Protein AF-A0AAU9IL58-F1 (afdb_monomer)

Structure (mmCIF, N/CA/C/O backbone):
data_AF-A0AAU9IL58-F1
#
_entry.id   AF-A0AAU9IL58-F1
#
loop_
_atom_site.group_PDB
_atom_site.id
_atom_site.type_symbol
_atom_site.label_atom_id
_atom_site.label_alt_id
_atom_site.label_comp_id
_atom_site.label_asym_id
_atom_site.label_entity_id
_atom_site.label_seq_id
_atom_site.pdbx_PDB_ins_code
_atom_site.Cartn_x
_atom_site.Cartn_y
_atom_site.Cartn_z
_atom_site.occupancy
_atom_site.B_iso_or_equiv
_atom_site.auth_seq_id
_atom_site.auth_comp_id
_atom_site.auth_asym_id
_atom_site.auth_atom_id
_atom_site.pdbx_PDB_model_num
ATOM 1 N N . MET A 1 1 ? -6.812 3.781 -1.873 1.00 76.12 1 MET A N 1
ATOM 2 C CA . MET A 1 1 ? -6.634 3.762 -0.389 1.00 76.12 1 MET A CA 1
ATOM 3 C C . MET A 1 1 ? -7.786 4.411 0.383 1.00 76.12 1 MET A C 1
ATOM 5 O O . MET A 1 1 ? -8.420 3.699 1.142 1.00 76.12 1 MET A O 1
ATOM 9 N N . LYS A 1 2 ? -8.082 5.717 0.244 1.00 80.31 2 LYS A N 1
ATOM 10 C CA . LYS A 1 2 ? -9.217 6.338 0.968 1.00 80.31 2 LYS A CA 1
ATOM 11 C C . LYS A 1 2 ? -10.552 5.666 0.617 1.00 80.31 2 LYS A C 1
ATOM 13 O O . LYS A 1 2 ? -11.167 5.066 1.485 1.00 80.31 2 LYS A O 1
ATOM 18 N N . GLU A 1 3 ? -10.905 5.683 -0.662 1.00 85.25 3 GLU A N 1
ATOM 19 C CA . GLU A 1 3 ? -12.153 5.090 -1.168 1.00 85.25 3 GLU A CA 1
ATOM 20 C C . GLU A 1 3 ? -12.133 3.554 -1.136 1.00 85.25 3 GLU A C 1
ATOM 22 O O . GLU A 1 3 ? -13.161 2.918 -0.958 1.00 85.25 3 GLU A 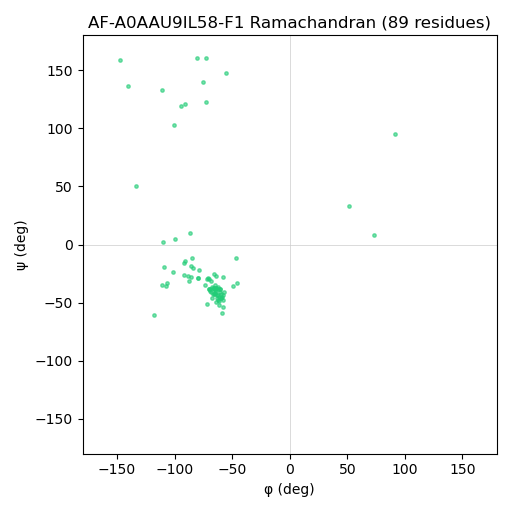O 1
ATOM 27 N N . GLU A 1 4 ? -10.949 2.947 -1.262 1.00 83.00 4 GLU A N 1
ATOM 28 C CA . GLU A 1 4 ? -10.805 1.485 -1.350 1.00 83.00 4 GLU A CA 1
ATOM 29 C C . GLU A 1 4 ? -10.701 0.770 0.004 1.00 83.00 4 GLU A C 1
ATOM 31 O O . GLU A 1 4 ? -11.112 -0.380 0.102 1.00 83.00 4 GLU A O 1
ATOM 36 N N . PHE A 1 5 ? -10.129 1.412 1.027 1.00 88.00 5 PHE A N 1
ATOM 37 C CA . PHE A 1 5 ? -9.956 0.823 2.358 1.00 88.00 5 PHE A CA 1
ATOM 38 C C . PHE A 1 5 ? -10.722 1.616 3.410 1.00 88.00 5 PHE A C 1
ATOM 40 O O . PHE A 1 5 ? -11.627 1.078 4.031 1.00 88.00 5 PHE A O 1
ATOM 47 N N . PHE A 1 6 ? -10.415 2.902 3.601 1.00 86.69 6 PHE A N 1
ATOM 48 C CA . PHE A 1 6 ? -10.974 3.660 4.728 1.00 86.69 6 PHE A CA 1
ATOM 49 C C . PHE A 1 6 ? -12.487 3.892 4.627 1.00 86.69 6 PHE A C 1
ATOM 51 O O . PHE A 1 6 ? -13.173 3.870 5.647 1.00 86.69 6 PHE A O 1
ATOM 58 N N . ASP A 1 7 ? -13.028 4.118 3.433 1.00 90.06 7 ASP A N 1
ATOM 59 C CA . ASP A 1 7 ? -14.472 4.300 3.248 1.00 90.06 7 ASP A CA 1
ATOM 60 C C . ASP A 1 7 ? -15.228 2.968 3.393 1.00 90.06 7 ASP A C 1
ATOM 62 O O . ASP A 1 7 ? -16.302 2.934 3.991 1.00 90.06 7 ASP A O 1
ATOM 66 N N . VAL A 1 8 ? -14.621 1.858 2.957 1.00 89.75 8 VAL A N 1
ATOM 67 C CA . VAL A 1 8 ? -15.174 0.500 3.095 1.00 89.75 8 VAL A CA 1
ATOM 68 C C . VAL A 1 8 ? -15.117 0.019 4.548 1.00 89.75 8 VAL A C 1
ATOM 70 O O . VAL A 1 8 ? -16.139 -0.374 5.107 1.00 89.75 8 VAL A O 1
ATOM 73 N N . ALA A 1 9 ? -13.951 0.105 5.190 1.00 89.69 9 ALA A N 1
ATOM 74 C CA . ALA A 1 9 ? -13.723 -0.342 6.561 1.00 89.69 9 ALA A CA 1
ATOM 75 C C . ALA A 1 9 ? -14.658 0.370 7.548 1.00 89.69 9 ALA A C 1
ATOM 77 O O . ALA A 1 9 ? -15.287 -0.278 8.384 1.00 89.69 9 ALA A O 1
ATOM 78 N N . ARG A 1 10 ? -14.834 1.692 7.393 1.00 83.38 10 ARG A N 1
ATOM 79 C CA . ARG A 1 10 ? -15.765 2.483 8.216 1.00 83.38 10 ARG A CA 1
ATOM 80 C C . ARG A 1 10 ? -17.232 2.086 8.034 1.00 83.38 10 ARG A C 1
ATOM 82 O O . ARG A 1 10 ? -18.014 2.292 8.955 1.00 83.38 10 ARG A O 1
ATOM 89 N N . GLY A 1 11 ? -17.608 1.546 6.873 1.00 87.62 11 GLY A N 1
ATOM 90 C CA . GLY A 1 11 ? -18.965 1.064 6.601 1.00 87.62 11 GLY A CA 1
ATOM 91 C C . GLY A 1 11 ? -19.225 -0.379 7.045 1.00 87.62 11 GLY A C 1
ATOM 92 O O . GLY A 1 11 ? -20.383 -0.765 7.179 1.00 87.62 11 GLY A O 1
ATOM 93 N N . GLN A 1 12 ? -18.177 -1.176 7.270 1.00 89.44 12 GLN A N 1
ATOM 94 C CA . GLN A 1 12 ? -18.293 -2.612 7.551 1.00 89.44 12 GLN A CA 1
ATOM 95 C C . GLN A 1 12 ? -18.023 -2.985 9.012 1.00 89.44 12 GLN A C 1
ATOM 97 O O . GLN A 1 12 ? -18.616 -3.941 9.512 1.00 89.44 12 GLN A O 1
ATOM 102 N N . LYS A 1 13 ? -17.131 -2.267 9.705 1.00 90.00 13 LYS A N 1
ATOM 103 C CA . LYS A 1 13 ? -16.636 -2.657 11.031 1.00 90.00 13 LYS A CA 1
ATOM 104 C C . LYS A 1 13 ? -16.485 -1.442 11.943 1.00 90.00 13 LYS A C 1
ATOM 106 O O . LYS A 1 13 ? -15.961 -0.405 11.545 1.00 90.00 13 LYS A O 1
ATOM 111 N N . ILE A 1 14 ? -16.926 -1.584 13.193 1.00 90.38 14 ILE A N 1
ATOM 112 C CA . ILE A 1 14 ? -16.661 -0.605 14.253 1.00 90.38 14 ILE A CA 1
ATOM 113 C C . ILE A 1 14 ? -15.368 -1.019 14.955 1.00 90.38 14 ILE A C 1
ATOM 115 O O . ILE A 1 14 ? -15.263 -2.122 15.493 1.00 90.38 14 ILE A O 1
ATOM 119 N N . TYR A 1 15 ? -14.380 -0.131 14.939 1.00 92.75 15 TYR A N 1
ATOM 120 C CA . TYR A 1 15 ? -13.080 -0.351 15.563 1.00 92.75 15 TYR A CA 1
ATOM 121 C C . TYR A 1 15 ? -13.070 0.236 16.975 1.00 92.75 15 TYR A C 1
ATOM 123 O O . TYR A 1 15 ? -13.244 1.439 17.152 1.00 92.75 15 TYR A O 1
ATOM 131 N N . ASN A 1 16 ? -12.844 -0.615 17.978 1.00 92.44 16 ASN A N 1
ATOM 132 C CA . ASN A 1 16 ? -12.805 -0.208 19.391 1.00 92.44 16 ASN A CA 1
ATOM 133 C C . ASN A 1 16 ? -11.426 0.309 19.834 1.00 92.44 16 ASN A C 1
ATOM 135 O O . ASN A 1 16 ? -11.292 0.871 20.917 1.00 92.44 16 ASN A O 1
ATOM 139 N N . SER A 1 17 ? -10.399 0.107 19.009 1.00 94.25 17 SER A N 1
ATOM 140 C CA . SER A 1 17 ? -9.060 0.651 19.204 1.00 94.25 17 SER A CA 1
ATOM 141 C C . SER A 1 17 ? -8.409 0.946 17.857 1.00 94.25 17 SER A C 1
ATOM 143 O O . SER A 1 17 ? -8.789 0.384 16.824 1.00 94.25 17 SER A O 1
ATOM 145 N N . ILE A 1 18 ? -7.405 1.821 17.881 1.00 92.12 18 ILE A N 1
ATOM 146 C CA . ILE A 1 18 ? -6.590 2.130 16.702 1.00 92.12 18 ILE A CA 1
ATOM 147 C C . ILE A 1 18 ? -5.796 0.893 16.263 1.00 92.12 18 ILE A C 1
ATOM 149 O O . ILE A 1 18 ? -5.668 0.664 15.066 1.00 92.12 18 ILE A O 1
ATOM 153 N N . ASP A 1 19 ? -5.346 0.054 17.199 1.00 93.62 19 ASP A N 1
ATOM 154 C CA . ASP A 1 19 ? -4.565 -1.151 16.885 1.00 93.62 19 ASP A CA 1
ATOM 155 C C . ASP A 1 19 ? -5.341 -2.135 16.001 1.00 93.62 19 ASP A C 1
ATOM 157 O O . ASP A 1 19 ? -4.787 -2.720 15.075 1.00 93.62 19 ASP A O 1
ATOM 161 N N . LEU A 1 20 ? -6.651 -2.283 16.235 1.00 91.12 20 LEU A N 1
ATOM 162 C CA . LEU A 1 20 ? -7.500 -3.134 15.398 1.00 91.12 20 LEU A CA 1
ATOM 163 C C . LEU A 1 20 ? -7.632 -2.590 13.971 1.00 91.12 20 LEU A C 1
ATOM 165 O O . LEU A 1 20 ? -7.666 -3.369 13.024 1.00 91.12 20 LEU A O 1
ATOM 169 N N . LEU A 1 21 ? -7.704 -1.265 13.814 1.00 91.75 21 LEU A N 1
ATOM 170 C CA . LEU A 1 21 ? -7.721 -0.633 12.495 1.00 91.75 21 LEU A CA 1
ATOM 171 C C . LEU A 1 21 ? -6.363 -0.778 11.797 1.00 91.75 21 LEU A C 1
ATOM 173 O O . LEU A 1 21 ? -6.323 -1.003 10.591 1.00 91.75 21 LEU A O 1
ATOM 177 N N . GLN A 1 22 ? -5.266 -0.663 12.549 1.00 90.88 22 GLN A N 1
ATOM 178 C CA . GLN A 1 22 ? -3.915 -0.815 12.020 1.00 90.88 22 GLN A CA 1
ATOM 179 C C . GLN A 1 22 ? -3.666 -2.241 11.522 1.00 90.88 22 GLN A C 1
ATOM 181 O O . GLN A 1 22 ? -3.142 -2.400 10.427 1.00 90.88 22 GLN A O 1
ATOM 186 N N . ASN A 1 23 ? -4.106 -3.264 12.259 1.00 92.38 23 ASN A N 1
ATOM 187 C CA . ASN A 1 23 ? -3.968 -4.658 11.830 1.00 92.38 23 ASN A CA 1
ATOM 188 C C . ASN A 1 23 ? -4.715 -4.938 10.517 1.00 92.38 23 ASN A C 1
ATOM 190 O O . ASN A 1 23 ? -4.128 -5.488 9.588 1.00 92.38 23 ASN A O 1
ATOM 194 N N . ASP A 1 24 ? -5.981 -4.515 10.416 1.00 91.50 24 ASP A N 1
ATOM 195 C CA . ASP A 1 24 ? -6.759 -4.672 9.180 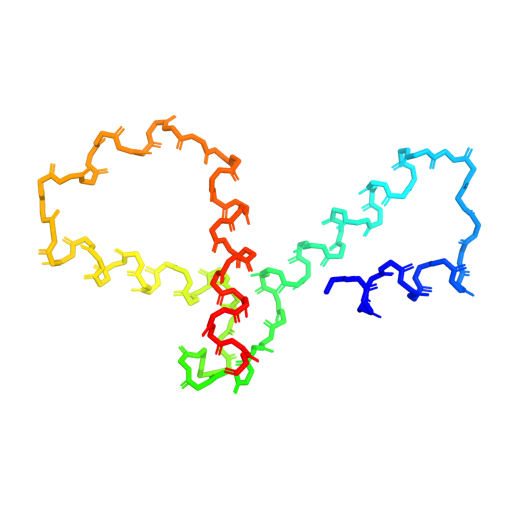1.00 91.50 24 ASP A CA 1
ATOM 196 C C . ASP A 1 24 ? -6.118 -3.887 8.015 1.00 91.50 24 ASP A C 1
ATOM 198 O O . ASP A 1 24 ? -6.125 -4.341 6.871 1.00 91.50 24 ASP A O 1
ATOM 202 N N . LEU A 1 25 ? -5.546 -2.706 8.293 1.00 89.56 25 LEU A N 1
ATOM 203 C CA . LEU A 1 25 ? -4.836 -1.905 7.294 1.00 89.56 25 LEU A CA 1
ATOM 204 C C . LEU A 1 25 ? -3.550 -2.590 6.825 1.00 89.56 25 LEU A C 1
ATOM 206 O O . LEU A 1 25 ? -3.268 -2.583 5.628 1.00 89.56 25 LEU A O 1
ATOM 210 N N . ASP A 1 26 ? -2.777 -3.169 7.739 1.00 88.81 26 ASP A N 1
ATOM 211 C CA . ASP A 1 26 ? -1.526 -3.857 7.428 1.00 88.81 26 ASP A CA 1
ATOM 212 C C . ASP A 1 26 ? -1.785 -5.108 6.577 1.00 88.81 26 ASP A C 1
ATOM 214 O O . ASP A 1 26 ? -1.093 -5.329 5.578 1.00 88.81 26 ASP A O 1
ATOM 218 N N . GLU A 1 27 ? -2.823 -5.881 6.908 1.00 90.56 27 GLU A N 1
ATOM 219 C CA . GLU A 1 27 ? -3.272 -7.021 6.103 1.00 90.56 27 GLU A CA 1
ATOM 220 C C . GLU A 1 27 ? -3.736 -6.573 4.710 1.00 90.56 27 GLU A C 1
ATOM 222 O O . GLU A 1 27 ? -3.291 -7.109 3.690 1.00 90.56 27 GLU A O 1
ATOM 227 N N . TRP A 1 28 ? -4.565 -5.527 4.644 1.00 90.06 28 TRP A N 1
ATOM 228 C CA . TRP A 1 28 ? -5.030 -4.977 3.372 1.00 90.06 28 TRP A CA 1
ATOM 229 C C . TRP A 1 28 ? -3.872 -4.467 2.505 1.00 90.06 28 TRP A C 1
ATOM 231 O O . TRP A 1 28 ? -3.842 -4.706 1.296 1.00 90.06 28 TRP A O 1
ATOM 241 N N . LEU A 1 29 ? -2.887 -3.797 3.110 1.00 86.56 29 LEU A N 1
ATOM 242 C CA . LEU A 1 29 ? -1.685 -3.322 2.427 1.00 86.56 29 LEU A CA 1
ATOM 243 C C . LEU A 1 29 ? -0.836 -4.472 1.892 1.00 86.56 29 LEU A C 1
ATOM 245 O O . LEU A 1 29 ? -0.260 -4.338 0.811 1.00 86.56 29 LEU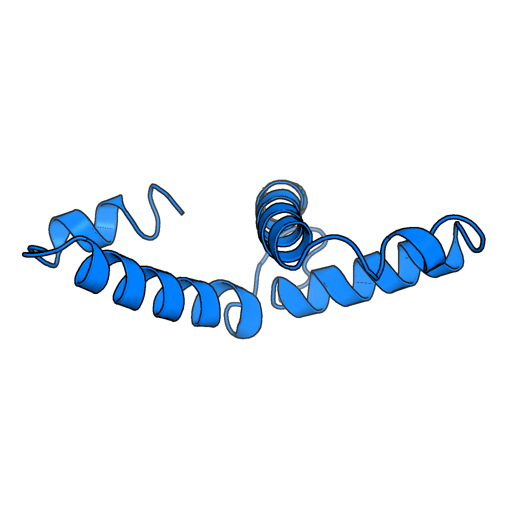 A O 1
ATOM 249 N N . LEU A 1 30 ? -0.740 -5.586 2.618 1.00 87.12 30 LEU A N 1
ATOM 250 C CA . LEU A 1 30 ? -0.021 -6.764 2.148 1.00 87.12 30 LEU A CA 1
ATOM 251 C C . LEU A 1 30 ? -0.668 -7.304 0.867 1.00 87.12 30 LEU A C 1
ATOM 253 O O . LEU A 1 30 ? 0.005 -7.411 -0.161 1.00 87.12 30 LEU A O 1
ATOM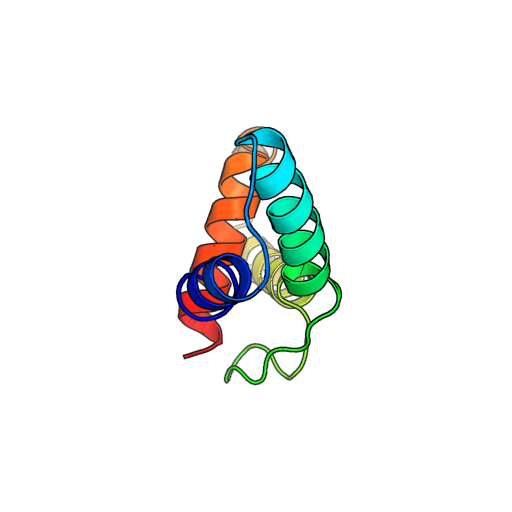 257 N N . HIS A 1 31 ? -1.982 -7.536 0.896 1.00 87.06 31 HIS A N 1
ATOM 258 C CA . HIS A 1 31 ? -2.730 -7.995 -0.273 1.00 87.06 31 HIS A CA 1
ATOM 259 C C . HIS A 1 31 ? -2.596 -7.016 -1.452 1.00 87.06 31 HIS A C 1
ATOM 261 O O . HIS A 1 31 ? -2.249 -7.404 -2.570 1.00 87.06 31 HIS A O 1
ATOM 267 N N . TYR A 1 32 ? -2.785 -5.719 -1.199 1.00 85.69 32 TYR A N 1
ATOM 268 C CA . TYR A 1 32 ? -2.680 -4.680 -2.221 1.00 85.69 32 TYR A CA 1
ATOM 269 C C . TYR A 1 32 ? -1.296 -4.643 -2.883 1.00 85.69 32 TYR A C 1
ATOM 271 O O . TYR A 1 32 ? -1.190 -4.566 -4.104 1.00 85.69 32 TYR A O 1
ATOM 279 N N . ASN A 1 33 ? -0.224 -4.711 -2.089 1.00 84.19 33 ASN A N 1
ATOM 280 C CA . ASN A 1 33 ? 1.140 -4.528 -2.584 1.00 84.19 33 ASN A CA 1
ATOM 281 C C . ASN A 1 33 ? 1.727 -5.771 -3.259 1.00 84.19 33 ASN A C 1
ATOM 283 O O . ASN A 1 33 ? 2.610 -5.628 -4.113 1.00 84.19 33 ASN A O 1
ATOM 287 N N . TYR A 1 34 ? 1.305 -6.969 -2.859 1.00 85.12 34 TYR A N 1
ATOM 288 C CA . TYR A 1 34 ? 1.929 -8.214 -3.311 1.00 85.12 34 TYR A CA 1
ATOM 289 C C . TYR A 1 34 ? 1.043 -9.038 -4.237 1.00 85.12 34 TYR A C 1
ATOM 291 O O . TYR A 1 34 ? 1.570 -9.643 -5.171 1.00 85.12 34 TYR A O 1
ATOM 299 N N . GLU A 1 35 ? -0.268 -9.033 -4.020 1.00 85.56 35 GLU A N 1
ATOM 300 C CA . GLU A 1 35 ? -1.180 -9.976 -4.671 1.00 85.56 35 GLU A CA 1
ATOM 301 C C . GLU A 1 35 ? -2.034 -9.313 -5.745 1.00 85.56 35 GLU A C 1
ATOM 303 O O . GLU A 1 35 ? -2.308 -9.923 -6.778 1.00 85.56 35 GLU A O 1
ATOM 308 N N . ARG A 1 36 ? -2.440 -8.057 -5.538 1.00 82.50 36 ARG A N 1
ATOM 309 C CA . ARG A 1 36 ? -3.354 -7.391 -6.464 1.00 82.50 36 ARG A CA 1
ATOM 310 C C . ARG A 1 36 ? -2.653 -7.029 -7.782 1.00 82.50 36 ARG A C 1
ATOM 312 O O . ARG A 1 36 ? -1.681 -6.273 -7.762 1.00 82.50 36 ARG A O 1
ATOM 319 N N . PRO A 1 37 ? -3.149 -7.490 -8.943 1.00 80.25 37 PRO A N 1
ATOM 320 C CA . PRO A 1 37 ? -2.671 -7.018 -10.235 1.00 80.25 37 PRO A CA 1
ATOM 321 C C . PRO A 1 37 ? -3.227 -5.621 -10.534 1.00 80.25 37 PRO A C 1
ATOM 323 O O . PRO A 1 37 ? -4.400 -5.338 -10.278 1.00 80.25 37 PRO A O 1
ATOM 326 N N . HIS A 1 38 ? -2.398 -4.747 -11.107 1.00 80.31 38 HIS A N 1
ATOM 327 C CA . HIS A 1 38 ? -2.819 -3.404 -11.511 1.00 80.31 38 HIS A CA 1
ATOM 328 C C . HIS A 1 38 ? -2.851 -3.248 -13.033 1.00 80.31 38 HIS A C 1
ATOM 330 O O . HIS A 1 38 ? -1.892 -3.571 -13.734 1.00 80.31 38 HIS A O 1
ATOM 336 N N . SER A 1 39 ? -3.948 -2.682 -13.541 1.00 76.00 39 SER A N 1
ATOM 337 C CA . SER A 1 39 ? -4.187 -2.458 -14.979 1.00 76.00 39 SER A CA 1
ATOM 338 C C . SER A 1 39 ? -3.610 -1.143 -15.509 1.00 76.00 39 SER A C 1
ATOM 340 O O . SER A 1 39 ? -3.913 -0.735 -16.627 1.00 76.00 39 SER A O 1
ATOM 342 N N . GLY A 1 40 ? -2.797 -0.462 -14.704 1.00 77.69 40 GLY A N 1
ATOM 343 C CA . GLY A 1 40 ? -2.109 0.754 -15.101 1.00 77.69 40 GLY A CA 1
ATOM 344 C C . GLY A 1 40 ? -1.270 0.571 -16.367 1.00 77.69 40 GLY A C 1
ATOM 345 O O . GLY A 1 40 ? -0.707 -0.506 -16.583 1.00 77.69 40 GLY A O 1
ATOM 346 N N . LYS A 1 41 ? -1.143 1.625 -17.187 1.00 78.62 41 LYS A N 1
ATOM 347 C CA . LYS A 1 41 ? -0.450 1.592 -18.495 1.00 78.62 41 LYS A CA 1
ATOM 348 C C . LYS A 1 41 ? 0.938 0.943 -18.429 1.00 78.62 41 LYS A C 1
ATOM 350 O O . LYS A 1 41 ? 1.344 0.268 -19.370 1.00 78.62 41 LYS A O 1
ATOM 355 N N . TYR A 1 42 ? 1.647 1.152 -17.322 1.00 72.38 42 TYR A N 1
ATOM 356 C CA . TYR A 1 42 ? 3.000 0.638 -17.096 1.00 72.38 42 TYR A CA 1
ATOM 357 C C . TYR A 1 42 ? 3.069 -0.475 -16.040 1.00 72.38 42 TYR A C 1
ATOM 359 O O . TYR A 1 42 ? 4.155 -0.960 -15.734 1.00 72.38 42 TYR A O 1
ATOM 367 N N . CYS A 1 43 ? 1.928 -0.887 -15.484 1.00 76.38 43 CYS A N 1
ATOM 368 C CA . CYS A 1 43 ? 1.847 -1.992 -14.531 1.00 76.38 43 CYS A CA 1
ATOM 369 C C . CYS A 1 43 ? 1.735 -3.347 -15.237 1.00 76.38 43 CYS A C 1
ATOM 371 O O . CYS A 1 43 ? 2.177 -4.349 -14.688 1.00 76.38 43 CYS A O 1
ATOM 373 N N . TYR A 1 44 ? 1.176 -3.400 -16.452 1.00 83.62 44 TYR A N 1
ATOM 374 C CA . TYR A 1 44 ? 1.065 -4.630 -17.255 1.00 83.62 44 TYR A CA 1
ATOM 375 C C . TYR A 1 44 ? 0.428 -5.817 -16.503 1.00 83.62 44 TYR A C 1
ATOM 377 O O . TYR A 1 44 ? 0.819 -6.965 -16.706 1.00 8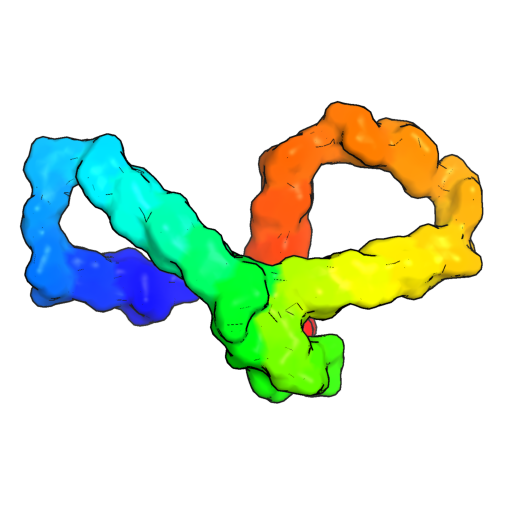3.62 44 TYR A O 1
ATOM 385 N N . GLY A 1 45 ? -0.518 -5.553 -15.595 1.00 84.25 45 GLY A N 1
ATOM 386 C CA . GLY A 1 45 ? -1.155 -6.588 -14.776 1.00 84.25 45 GLY A CA 1
ATOM 387 C C . GLY A 1 45 ? -0.270 -7.158 -13.662 1.00 84.25 45 GLY A C 1
ATOM 388 O O . GLY A 1 45 ? -0.666 -8.124 -13.018 1.00 84.25 45 GLY A O 1
ATOM 389 N N . LYS A 1 46 ? 0.911 -6.587 -13.412 1.00 85.38 46 LYS A N 1
ATOM 390 C CA . LYS A 1 46 ? 1.796 -6.976 -12.308 1.00 85.38 46 LYS A CA 1
ATOM 391 C C . LYS A 1 46 ? 1.342 -6.349 -10.993 1.00 85.38 46 LYS A C 1
ATOM 393 O O . LYS A 1 46 ? 0.621 -5.344 -10.983 1.00 85.38 46 LYS A O 1
ATOM 398 N N . SER A 1 47 ? 1.799 -6.919 -9.880 1.00 85.56 47 SER A N 1
ATOM 399 C CA . SER A 1 47 ? 1.583 -6.310 -8.566 1.00 85.56 47 SER A CA 1
ATOM 400 C C . SER A 1 47 ? 2.458 -5.063 -8.368 1.00 85.56 47 SER A C 1
ATOM 402 O O . SER A 1 47 ? 3.467 -4.887 -9.073 1.00 85.56 47 SER A O 1
ATOM 404 N N . PRO A 1 48 ? 2.117 -4.170 -7.418 1.00 82.81 48 PRO A N 1
ATOM 405 C CA . PRO A 1 48 ? 2.900 -2.965 -7.159 1.00 82.81 48 PRO A CA 1
ATOM 406 C C . PRO A 1 48 ? 4.356 -3.272 -6.815 1.00 82.81 48 PRO A C 1
ATOM 408 O O . PRO A 1 48 ? 5.261 -2.612 -7.321 1.00 82.81 48 PRO A O 1
ATOM 411 N N . THR A 1 49 ? 4.597 -4.314 -6.016 1.00 82.44 49 THR A N 1
ATOM 412 C CA . THR A 1 49 ? 5.955 -4.727 -5.639 1.00 82.44 49 THR A CA 1
ATOM 413 C C . THR A 1 49 ? 6.760 -5.209 -6.846 1.00 82.44 49 THR A C 1
ATOM 415 O O . THR A 1 49 ? 7.922 -4.836 -6.995 1.00 82.44 49 THR A O 1
ATOM 418 N N . GLN A 1 50 ? 6.150 -5.986 -7.746 1.00 83.12 50 GLN A N 1
ATOM 419 C CA . GLN A 1 50 ? 6.811 -6.429 -8.979 1.00 83.12 50 GLN A CA 1
ATOM 420 C C . GLN A 1 50 ? 7.155 -5.240 -9.885 1.00 83.12 50 GLN A C 1
ATOM 422 O O . GLN A 1 50 ? 8.289 -5.111 -10.341 1.00 83.12 50 GLN A O 1
ATOM 427 N N . THR A 1 51 ? 6.202 -4.324 -10.078 1.00 80.81 51 THR A N 1
ATOM 428 C CA . THR A 1 51 ? 6.406 -3.097 -10.867 1.00 80.81 51 THR A CA 1
ATOM 429 C C . THR A 1 51 ? 7.510 -2.217 -10.267 1.00 80.81 51 THR A C 1
ATOM 431 O O . THR A 1 51 ? 8.308 -1.624 -10.998 1.00 80.81 51 THR A O 1
ATOM 434 N N . PHE A 1 52 ? 7.587 -2.144 -8.934 1.00 79.50 52 PHE A N 1
ATOM 435 C CA . PHE A 1 52 ? 8.624 -1.404 -8.220 1.00 79.50 52 PHE A CA 1
ATOM 436 C C . PHE A 1 52 ? 10.016 -1.987 -8.466 1.00 79.50 52 PHE A C 1
ATOM 438 O O . PHE A 1 52 ? 10.924 -1.233 -8.810 1.00 79.50 52 PHE A O 1
ATOM 445 N N . GLU A 1 53 ? 10.202 -3.302 -8.319 1.00 79.88 53 GLU A N 1
ATOM 446 C CA . GLU A 1 53 ? 11.513 -3.928 -8.542 1.00 79.88 53 GLU A CA 1
ATOM 447 C C . GLU A 1 53 ? 11.954 -3.822 -10.012 1.00 79.88 53 GLU A C 1
ATOM 449 O O . GLU A 1 53 ? 13.117 -3.506 -10.272 1.00 79.88 53 GLU A O 1
ATOM 454 N N . ASP A 1 54 ? 11.029 -3.964 -10.967 1.00 78.94 54 ASP A N 1
ATOM 455 C CA . ASP A 1 54 ? 11.310 -3.730 -12.390 1.00 78.94 54 ASP A CA 1
ATOM 456 C C . ASP A 1 54 ? 11.775 -2.284 -12.638 1.00 78.94 54 ASP A C 1
ATOM 458 O O . ASP A 1 54 ? 12.792 -2.041 -13.292 1.00 78.94 54 ASP A O 1
ATOM 462 N N . SER A 1 55 ? 11.074 -1.307 -12.057 1.00 74.62 55 SER A N 1
ATOM 463 C CA . SER A 1 55 ? 11.420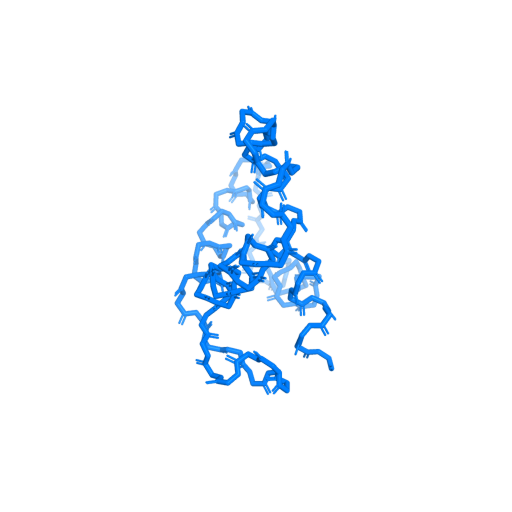 0.117 -12.174 1.00 74.62 55 SER A CA 1
ATOM 464 C C . SER A 1 55 ? 12.761 0.443 -11.510 1.00 74.62 55 SER A C 1
ATOM 466 O O . SER A 1 55 ? 13.558 1.215 -12.043 1.00 74.62 55 SER A O 1
ATOM 468 N N . LYS A 1 56 ? 13.040 -0.173 -10.359 1.00 74.25 56 LYS A N 1
ATOM 469 C CA . LYS A 1 56 ? 14.306 -0.063 -9.631 1.00 74.25 56 LYS A CA 1
ATOM 470 C C . LYS A 1 56 ? 15.473 -0.604 -10.448 1.00 74.25 56 LYS A C 1
ATOM 472 O O . LYS A 1 56 ? 16.510 0.052 -10.507 1.00 74.25 56 LYS A O 1
ATOM 477 N N . LYS A 1 57 ? 15.303 -1.748 -11.112 1.00 74.19 57 LYS A N 1
ATOM 478 C CA . LYS A 1 57 ? 16.311 -2.300 -12.023 1.00 74.19 57 LYS A CA 1
ATOM 479 C C . LYS A 1 57 ? 16.617 -1.332 -13.172 1.00 74.19 57 LYS A C 1
ATOM 481 O O . LYS A 1 57 ? 17.781 -1.034 -13.412 1.00 74.19 57 LYS A O 1
ATOM 486 N N . LEU A 1 58 ? 15.590 -0.759 -13.801 1.00 70.69 58 LEU A N 1
ATOM 487 C CA . LEU A 1 58 ? 15.762 0.237 -14.868 1.00 70.69 58 LEU A CA 1
ATOM 488 C C . LEU A 1 58 ? 16.465 1.517 -14.383 1.00 70.69 58 LEU A C 1
ATOM 490 O O . LEU A 1 58 ? 17.265 2.105 -15.109 1.00 70.69 58 LEU A O 1
ATOM 494 N N . ALA A 1 59 ? 16.165 1.970 -13.162 1.00 70.44 59 ALA A N 1
ATOM 495 C CA . ALA A 1 59 ? 16.811 3.138 -12.566 1.00 70.44 59 ALA A CA 1
ATOM 496 C C . ALA A 1 59 ? 18.286 2.873 -12.225 1.00 70.44 59 ALA A C 1
ATOM 498 O O . ALA A 1 59 ? 19.127 3.741 -12.460 1.00 70.44 59 ALA A O 1
ATOM 499 N N . LEU A 1 60 ? 18.592 1.678 -11.711 1.00 67.19 60 LEU A N 1
ATOM 500 C CA . LEU A 1 60 ? 19.949 1.190 -11.456 1.00 67.19 60 LEU A CA 1
ATOM 501 C C . LEU A 1 60 ? 20.788 1.178 -12.732 1.00 67.19 60 LEU A C 1
ATOM 503 O O . LEU A 1 60 ? 21.842 1.803 -12.773 1.00 67.19 60 LEU A O 1
ATOM 507 N N . GLU A 1 61 ? 20.279 0.533 -13.783 1.00 71.00 61 GLU A N 1
ATOM 508 C CA . GLU A 1 61 ? 20.952 0.412 -15.082 1.00 71.00 61 GLU A CA 1
ATOM 509 C C . GLU A 1 61 ? 21.268 1.779 -15.711 1.00 71.00 61 GLU A C 1
ATO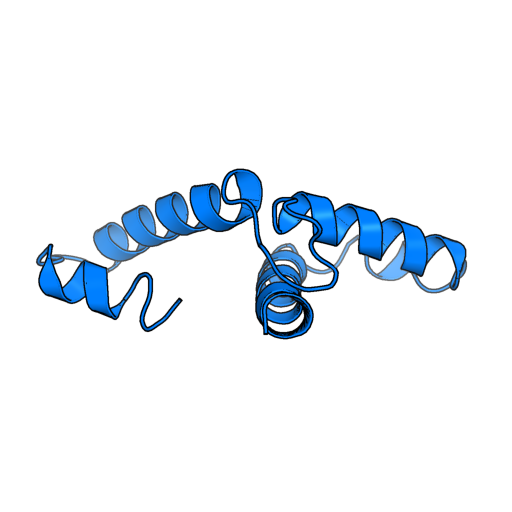M 511 O O . GLU A 1 61 ? 22.240 1.909 -16.453 1.00 71.00 61 GLU A O 1
ATOM 516 N N . LYS A 1 62 ? 20.477 2.814 -15.394 1.00 69.44 62 LYS A N 1
ATOM 517 C CA . LYS A 1 62 ? 20.676 4.181 -15.895 1.00 69.44 62 LYS A CA 1
ATOM 518 C C . LYS A 1 62 ? 21.604 5.056 -15.044 1.00 69.44 62 LYS A C 1
ATOM 520 O O . LYS A 1 62 ? 22.187 5.981 -15.596 1.00 69.44 62 LYS A O 1
ATOM 525 N N . ASN A 1 63 ? 21.733 4.812 -13.735 1.00 66.19 63 ASN A N 1
ATOM 526 C CA . ASN A 1 63 ? 22.353 5.749 -12.780 1.00 66.19 63 ASN A CA 1
ATOM 527 C C . ASN A 1 63 ? 23.366 5.070 -11.831 1.00 66.19 63 ASN A C 1
ATOM 529 O O . ASN A 1 63 ? 23.282 5.258 -10.615 1.00 66.19 63 ASN A O 1
ATOM 533 N N . ASN A 1 64 ? 24.317 4.297 -12.370 1.00 58.25 64 ASN A N 1
ATOM 534 C CA . ASN A 1 64 ? 25.253 3.414 -11.641 1.00 58.25 64 ASN A CA 1
ATOM 535 C C . ASN A 1 64 ? 25.984 3.984 -10.388 1.00 58.25 64 ASN A C 1
ATOM 537 O O . ASN A 1 64 ? 26.546 3.191 -9.640 1.00 58.25 64 ASN A O 1
ATOM 541 N N . GLU A 1 65 ? 25.972 5.291 -10.090 1.00 54.56 65 GLU A N 1
ATOM 542 C CA . GLU A 1 65 ? 26.724 5.888 -8.963 1.00 54.56 65 GLU A CA 1
ATOM 543 C C . GLU A 1 65 ? 25.884 6.382 -7.759 1.00 54.56 65 GLU A C 1
ATOM 545 O O . GLU A 1 65 ? 26.415 6.489 -6.658 1.00 54.56 65 GLU A O 1
ATOM 550 N N . ILE A 1 66 ? 24.571 6.629 -7.885 1.00 53.09 66 ILE A N 1
ATOM 551 C CA . ILE A 1 66 ? 23.754 7.215 -6.783 1.00 53.09 66 ILE A CA 1
ATOM 552 C C . ILE A 1 66 ? 23.101 6.137 -5.884 1.00 53.09 66 ILE A C 1
ATOM 554 O O . ILE A 1 66 ? 22.647 6.405 -4.769 1.00 53.09 66 ILE A O 1
ATOM 558 N N . TYR A 1 67 ? 23.059 4.884 -6.343 1.00 52.84 67 TYR A N 1
ATOM 559 C CA . TYR A 1 67 ? 22.198 3.841 -5.774 1.00 52.84 67 TYR A CA 1
ATOM 560 C C . TYR A 1 67 ? 22.715 3.191 -4.481 1.00 52.84 67 TYR A C 1
ATOM 562 O O . TYR A 1 67 ? 21.921 2.752 -3.648 1.00 52.84 67 TYR A O 1
ATOM 570 N N . THR A 1 68 ? 24.032 3.136 -4.281 1.00 48.06 68 THR A N 1
ATOM 571 C CA . THR A 1 68 ? 24.652 2.462 -3.126 1.00 48.06 68 THR A CA 1
ATOM 572 C C . THR A 1 68 ? 24.412 3.197 -1.804 1.00 48.06 68 THR A C 1
ATOM 574 O O . THR A 1 68 ? 24.277 2.551 -0.768 1.00 48.06 68 THR A O 1
ATOM 577 N N . LEU A 1 69 ? 24.262 4.526 -1.824 1.00 49.22 69 LEU A N 1
ATOM 578 C CA . LEU A 1 69 ? 24.055 5.349 -0.622 1.00 49.22 69 LEU A CA 1
ATOM 579 C C . LEU A 1 69 ? 22.607 5.314 -0.081 1.00 49.22 69 LEU A C 1
ATOM 581 O O . LEU A 1 69 ? 22.392 5.555 1.105 1.00 49.22 69 LEU A O 1
ATOM 585 N N . ASN A 1 70 ? 21.611 4.967 -0.909 1.00 51.47 70 ASN A N 1
ATOM 586 C CA . ASN A 1 70 ? 20.185 4.996 -0.534 1.00 51.47 70 ASN A CA 1
ATOM 587 C C . ASN A 1 70 ? 19.648 3.673 0.048 1.00 51.47 70 ASN A C 1
ATOM 589 O O . ASN A 1 70 ? 18.577 3.651 0.647 1.00 51.47 70 ASN A O 1
ATOM 593 N N . ILE A 1 71 ? 20.382 2.565 -0.095 1.00 53.22 71 ILE A N 1
ATOM 594 C CA . ILE A 1 71 ? 19.948 1.222 0.344 1.00 53.22 71 ILE A CA 1
ATOM 595 C C . ILE A 1 71 ? 19.802 1.126 1.879 1.00 53.22 71 ILE A C 1
ATOM 597 O O . ILE A 1 71 ? 18.997 0.336 2.370 1.00 53.22 71 ILE A O 1
ATOM 601 N N . SER A 1 72 ? 20.529 1.960 2.633 1.00 43.28 72 SER A N 1
ATOM 602 C CA . SER A 1 72 ? 20.485 2.012 4.106 1.00 43.28 72 SER A CA 1
ATOM 603 C C . SER A 1 72 ? 19.338 2.883 4.658 1.00 43.28 72 SER A C 1
ATOM 605 O O . SER A 1 72 ? 18.892 2.713 5.792 1.00 43.28 72 SER A O 1
ATOM 607 N N . LEU A 1 73 ? 18.796 3.795 3.846 1.00 46.25 73 LEU A N 1
ATOM 608 C CA . LEU A 1 73 ? 17.789 4.769 4.257 1.00 46.25 73 LEU A CA 1
ATOM 609 C C . LEU A 1 73 ? 16.389 4.314 3.818 1.00 46.25 73 LEU A C 1
ATOM 611 O O . LEU A 1 73 ? 15.952 4.539 2.695 1.00 46.25 73 LEU A O 1
ATOM 615 N N . ASN A 1 74 ? 15.639 3.793 4.791 1.00 48.56 74 ASN A N 1
ATOM 616 C CA . ASN A 1 74 ? 14.175 3.822 4.869 1.00 48.56 74 ASN A CA 1
ATOM 617 C C . ASN A 1 74 ? 13.383 2.643 4.263 1.00 48.56 74 ASN A C 1
ATOM 619 O O . ASN A 1 74 ? 12.847 2.700 3.153 1.00 48.56 74 ASN A O 1
ATOM 623 N N . LYS A 1 75 ? 13.051 1.676 5.130 1.00 52.88 75 LYS A N 1
ATOM 624 C CA . LYS A 1 75 ? 11.784 0.913 5.042 1.00 52.88 75 LYS A CA 1
ATOM 625 C C . LYS A 1 75 ? 10.564 1.827 4.793 1.00 52.88 75 LYS A C 1
ATOM 627 O O . LYS A 1 75 ? 9.653 1.439 4.072 1.00 52.88 75 LYS A O 1
ATOM 632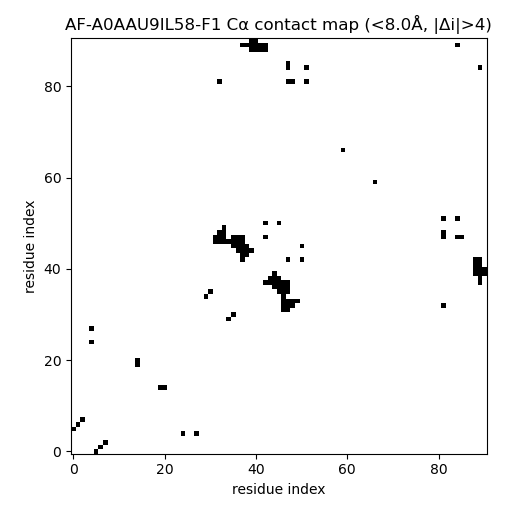 N N . ILE A 1 76 ? 10.582 3.055 5.322 1.00 47.97 76 ILE A N 1
ATOM 633 C CA . ILE A 1 76 ? 9.522 4.069 5.163 1.00 47.97 76 ILE A CA 1
ATOM 634 C C . ILE A 1 76 ? 9.458 4.636 3.732 1.00 47.97 76 ILE A C 1
ATOM 636 O O . ILE A 1 76 ? 8.369 4.810 3.190 1.00 47.97 76 ILE A O 1
ATOM 640 N N . VAL A 1 77 ? 10.601 4.854 3.069 1.00 50.97 77 VAL A N 1
ATOM 641 C CA . VAL A 1 77 ? 10.637 5.344 1.679 1.00 50.97 77 VAL A CA 1
ATOM 642 C C . VAL A 1 77 ? 10.182 4.250 0.725 1.00 50.97 77 VAL A C 1
ATOM 644 O O . VAL A 1 77 ? 9.556 4.573 -0.272 1.00 50.97 77 VAL A O 1
ATOM 647 N N . ARG A 1 78 ? 10.384 2.961 1.045 1.00 55.12 78 ARG A N 1
ATOM 648 C CA . ARG A 1 78 ? 9.821 1.858 0.242 1.00 55.12 78 ARG A CA 1
ATOM 649 C C . ARG A 1 78 ? 8.291 1.892 0.221 1.00 55.12 78 ARG A C 1
ATOM 651 O O . ARG A 1 78 ? 7.716 1.797 -0.854 1.00 55.12 78 ARG A O 1
ATOM 658 N N . ILE A 1 79 ? 7.638 2.090 1.368 1.00 54.88 79 ILE A N 1
ATOM 659 C CA . ILE A 1 79 ? 6.168 2.175 1.442 1.00 54.88 79 ILE A CA 1
ATOM 660 C C . ILE A 1 79 ? 5.661 3.436 0.730 1.00 54.88 79 ILE A C 1
ATOM 662 O O . ILE A 1 79 ? 4.752 3.355 -0.093 1.00 54.88 79 ILE A O 1
ATOM 666 N N . LEU A 1 80 ? 6.287 4.592 0.976 1.00 55.22 80 LEU A N 1
ATOM 667 C CA . LEU A 1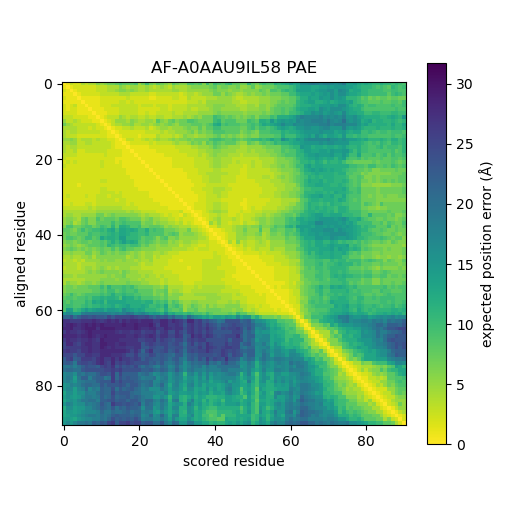 80 ? 5.912 5.843 0.311 1.00 55.22 80 LEU A CA 1
ATOM 668 C C . LEU A 1 80 ? 6.150 5.796 -1.205 1.00 55.22 80 LEU A C 1
ATOM 670 O O . LEU A 1 80 ? 5.322 6.301 -1.956 1.00 55.22 80 LEU A O 1
ATOM 674 N N . ALA A 1 81 ? 7.225 5.153 -1.668 1.00 56.28 81 ALA A N 1
ATOM 675 C CA . ALA A 1 81 ? 7.523 4.983 -3.087 1.00 56.28 81 ALA A CA 1
ATOM 676 C C . ALA A 1 81 ? 6.551 4.017 -3.772 1.00 56.28 81 ALA A C 1
ATOM 678 O O . ALA A 1 81 ? 6.136 4.300 -4.891 1.00 56.28 81 ALA A O 1
ATOM 679 N N . ILE A 1 82 ? 6.134 2.931 -3.108 1.00 57.53 82 ILE A N 1
ATOM 680 C CA . ILE A 1 82 ? 5.091 2.029 -3.621 1.00 57.53 82 ILE A CA 1
ATOM 681 C C . ILE A 1 82 ? 3.759 2.784 -3.744 1.00 57.53 82 ILE A C 1
ATOM 683 O O . ILE A 1 82 ? 3.122 2.720 -4.791 1.00 57.53 82 ILE A O 1
ATOM 687 N N . ILE A 1 83 ? 3.381 3.592 -2.746 1.00 59.19 83 ILE A N 1
ATOM 688 C CA . ILE A 1 83 ? 2.166 4.426 -2.799 1.00 59.19 83 ILE A CA 1
ATOM 689 C C . ILE A 1 83 ? 2.253 5.490 -3.913 1.00 59.19 83 ILE A C 1
ATOM 691 O O . ILE A 1 83 ? 1.266 5.728 -4.616 1.00 59.19 83 ILE A O 1
ATOM 695 N N . LEU A 1 84 ? 3.417 6.123 -4.112 1.00 56.03 84 LEU A N 1
ATOM 696 C CA . LEU A 1 84 ? 3.614 7.116 -5.175 1.00 56.03 84 LEU A CA 1
ATOM 697 C C . LEU A 1 84 ? 3.583 6.477 -6.573 1.00 56.03 84 LEU A C 1
ATOM 699 O O . LEU A 1 84 ? 2.966 7.031 -7.481 1.00 56.03 84 LEU A O 1
ATOM 703 N N . LEU A 1 85 ? 4.199 5.302 -6.745 1.00 56.19 85 LEU A N 1
ATOM 704 C CA . LEU A 1 85 ? 4.182 4.540 -7.999 1.00 56.19 85 LEU A CA 1
ATOM 705 C C . LEU A 1 85 ? 2.789 4.020 -8.337 1.00 56.19 85 LEU A C 1
ATOM 707 O O . LEU A 1 85 ? 2.393 4.073 -9.495 1.00 56.19 85 LEU A O 1
ATOM 711 N N . VAL A 1 86 ? 2.013 3.599 -7.340 1.00 56.12 86 VAL A N 1
ATOM 712 C CA . VAL A 1 86 ? 0.602 3.242 -7.519 1.00 56.12 86 VAL A CA 1
ATOM 713 C C . VAL A 1 86 ? -0.195 4.438 -8.051 1.00 56.12 86 VAL A C 1
ATOM 715 O O . VAL A 1 86 ? -0.962 4.279 -8.995 1.00 56.12 86 VAL A O 1
ATOM 718 N N . ARG A 1 87 ? 0.029 5.655 -7.536 1.00 57.66 87 ARG A N 1
ATOM 719 C CA . ARG A 1 87 ? -0.623 6.870 -8.061 1.00 57.66 87 ARG A CA 1
ATOM 720 C C . ARG A 1 87 ? -0.160 7.281 -9.462 1.00 57.66 87 ARG A C 1
ATOM 722 O O . ARG A 1 87 ? -0.952 7.864 -10.190 1.00 57.66 87 ARG A O 1
ATOM 729 N N . LEU A 1 88 ? 1.094 7.020 -9.826 1.00 52.03 88 LEU A N 1
ATOM 730 C CA . LEU A 1 88 ? 1.679 7.456 -11.104 1.00 52.03 88 LEU A CA 1
ATOM 731 C C . LEU A 1 88 ? 1.545 6.427 -12.236 1.00 52.03 88 LEU A C 1
ATOM 733 O O . LEU A 1 88 ? 1.552 6.816 -13.398 1.00 52.03 88 LEU A O 1
ATOM 737 N N . CYS A 1 89 ? 1.447 5.133 -11.922 1.00 49.66 89 CYS A N 1
ATOM 738 C CA . CYS A 1 89 ? 1.312 4.075 -12.927 1.00 49.66 89 CYS A CA 1
ATOM 739 C C . CYS A 1 89 ? -0.120 3.555 -13.090 1.00 49.66 89 CYS A C 1
ATOM 741 O O . CYS A 1 89 ? -0.405 3.021 -14.159 1.00 49.66 89 CYS A O 1
ATOM 743 N N . CYS A 1 90 ? -0.999 3.686 -12.081 1.00 48.56 90 CYS A N 1
ATOM 744 C CA . CYS A 1 90 ? -2.370 3.144 -12.110 1.00 48.56 90 CYS A CA 1
ATOM 745 C C . CYS A 1 90 ? -3.475 4.163 -12.446 1.00 48.56 90 CYS A C 1
ATOM 747 O O . CYS A 1 90 ? -4.645 3.788 -12.378 1.00 48.56 90 CYS A O 1
ATOM 749 N N . ILE A 1 91 ? -3.126 5.411 -12.781 1.00 50.06 91 ILE A N 1
ATOM 750 C CA . ILE A 1 91 ? -4.043 6.431 -13.329 1.00 50.06 91 ILE A CA 1
ATOM 751 C C . ILE A 1 91 ? -3.777 6.587 -14.826 1.00 50.06 91 ILE A C 1
ATOM 753 O O . ILE A 1 91 ? -2.585 6.559 -15.211 1.00 50.06 91 ILE A O 1
#

Mean predicted aligned error: 9.72 Å

Sequence (91 aa):
MKEEFFDVARGQKIYNSIDLLQNDLDEWLLHYNYERPHSGKYCYGKSPTQTFEDSKKLALEKNNEIYTLNISLNKIVRILAIILLVRLCCI

Solvent-accessible surface area (backbone atoms only — not comparable to full-atom values): 5277 Å² total; per-residue (Å²): 98,62,78,72,41,56,54,47,46,67,74,72,51,88,69,94,45,69,65,61,49,48,52,56,48,53,53,50,49,47,44,52,36,65,67,39,60,34,84,14,88,76,29,78,53,34,18,52,51,56,41,46,54,56,50,49,51,56,50,45,78,73,43,85,80,67,60,79,76,50,76,80,64,46,81,65,52,53,55,53,48,49,56,49,46,50,62,66,30,58,103

Organism: NCBI:txid1481888

Radius of gyration: 15.68 Å; Cα contacts (8 Å, |Δi|>4): 60; chains: 1; bounding box: 46×17×38 Å

Foldseek 3Di:
DCVPQVVVCVVPDDDPDVVVVVVSVVVVVCCQQQPFFAPFPQSVRPGLVVSVVVVVVVVCVVPVPPPPVCPPDDPPVVSVVSVVCCVVRRD

Secondary structure (DSSP, 8-state):
-IIIIIHHHHHH---SSHHHHHHHHHHHHHIIIII----STTTTT--HHHHHHHHHHHHHHH-TTTHHHHTTS-HHHHHHHHHHHHHHH--

pLDDT: mean 74.03, std 15.58, range [43.28, 94.25]

InterPro domains:
  IPR012337 Ribonuclease H-like superfamily [SSF53098] (13-55)